Protein AF-A0A9D6UHF9-F1 (afdb_monomer_lite)

Secondary structure (DSSP, 8-state):
--------TT-BHHHHHHH-GGGHHHHHHTTSS-S-HHHHHSBHHHHHHHHT--HHHHHHHHHHHHHT-

Sequence (69 aa):
MKEDKIIKASTRLKDILMNFPELTDYLLKMGICGCGDEDLNLTVAEMADAKGIDLNKLLEEVNRRIKGA

Structure (mmCIF, N/CA/C/O backbone):
data_AF-A0A9D6UHF9-F1
#
_entry.id   AF-A0A9D6UHF9-F1
#
loop_
_atom_site.group_PDB
_atom_site.id
_atom_site.type_symbol
_atom_site.label_atom_id
_atom_site.label_alt_id
_atom_site.label_comp_id
_atom_site.label_asym_id
_atom_site.label_entity_id
_atom_site.label_seq_id
_atom_site.pdbx_PDB_ins_code
_atom_site.Cartn_x
_atom_site.Cartn_y
_atom_site.Cartn_z
_atom_site.occupancy
_atom_site.B_iso_or_equiv
_atom_site.auth_seq_id
_atom_site.auth_comp_id
_atom_site.auth_asym_id
_atom_site.auth_atom_id
_atom_site.pdbx_PDB_model_num
ATOM 1 N N . MET A 1 1 ? -10.667 10.391 17.197 1.00 41.06 1 MET A N 1
ATOM 2 C CA . MET A 1 1 ? -11.477 10.062 16.008 1.00 41.06 1 MET A CA 1
ATOM 3 C C . MET A 1 1 ? -10.491 9.761 14.895 1.00 41.06 1 MET A C 1
ATOM 5 O O . MET A 1 1 ? -9.780 10.678 14.509 1.00 41.06 1 MET A O 1
ATOM 9 N N . LYS A 1 2 ? -10.334 8.497 14.480 1.00 47.62 2 LYS A N 1
ATOM 10 C CA . LYS A 1 2 ? -9.567 8.198 13.263 1.00 47.62 2 LYS A CA 1
ATOM 11 C C . LYS A 1 2 ? -10.445 8.673 12.104 1.00 47.62 2 LYS A C 1
ATOM 13 O O . LYS A 1 2 ? -11.571 8.207 11.980 1.00 47.62 2 LYS A O 1
ATOM 18 N N . GLU A 1 3 ? -10.005 9.684 11.362 1.00 53.19 3 GLU A N 1
ATOM 19 C CA . GLU A 1 3 ? -10.672 10.058 10.113 1.00 53.19 3 GLU A CA 1
ATOM 20 C C . GLU A 1 3 ? -10.672 8.834 9.188 1.00 53.19 3 GLU A C 1
ATOM 22 O O . GLU A 1 3 ? -9.653 8.146 9.102 1.00 53.19 3 GLU A O 1
ATOM 27 N N . ASP A 1 4 ? -11.783 8.579 8.490 1.00 57.62 4 ASP A N 1
ATOM 28 C CA . ASP A 1 4 ? -11.898 7.606 7.395 1.00 57.62 4 ASP A CA 1
ATOM 29 C C . ASP A 1 4 ? -10.993 8.017 6.214 1.00 57.62 4 ASP A C 1
ATOM 31 O O . ASP A 1 4 ? -11.441 8.412 5.134 1.00 57.62 4 ASP A O 1
ATOM 35 N N . LYS A 1 5 ? -9.676 7.992 6.422 1.00 76.25 5 LYS A N 1
ATOM 36 C CA . LYS A 1 5 ? -8.679 8.303 5.403 1.00 76.25 5 LYS A CA 1
ATOM 37 C C 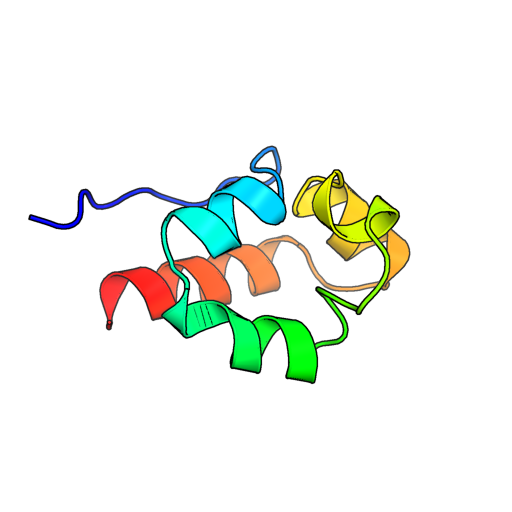. LYS A 1 5 ? -8.614 7.130 4.435 1.00 76.25 5 LYS A C 1
ATOM 39 O O . LYS A 1 5 ? -8.006 6.100 4.710 1.00 76.25 5 LYS A O 1
ATOM 44 N N . ILE A 1 6 ? -9.242 7.318 3.278 1.00 87.81 6 ILE A N 1
ATOM 45 C CA . ILE A 1 6 ? -9.149 6.394 2.149 1.00 87.81 6 ILE A CA 1
ATOM 46 C C . ILE A 1 6 ? -7.736 6.472 1.564 1.00 87.81 6 ILE A C 1
ATOM 48 O O . ILE A 1 6 ? -7.304 7.529 1.094 1.00 87.81 6 ILE A O 1
ATOM 52 N N . ILE A 1 7 ? -7.040 5.340 1.549 1.00 93.00 7 ILE A N 1
ATOM 53 C CA . ILE A 1 7 ? -5.759 5.174 0.868 1.00 93.00 7 ILE A CA 1
ATOM 54 C C . ILE A 1 7 ? -5.997 5.151 -0.634 1.00 93.00 7 ILE A C 1
ATOM 56 O O . ILE A 1 7 ? -6.856 4.419 -1.133 1.00 93.00 7 ILE A O 1
ATOM 60 N N . LYS A 1 8 ? -5.218 5.955 -1.354 1.00 95.00 8 LYS A N 1
ATOM 61 C CA . LYS A 1 8 ? -5.250 6.063 -2.811 1.00 95.00 8 LYS A CA 1
ATOM 62 C C . LYS A 1 8 ? -3.958 5.505 -3.394 1.00 95.00 8 LYS A C 1
ATOM 64 O O . LYS A 1 8 ? -2.943 5.409 -2.712 1.00 95.00 8 LYS A O 1
ATOM 69 N N . ALA A 1 9 ? -3.985 5.223 -4.692 1.00 95.31 9 ALA A N 1
ATOM 70 C CA . ALA A 1 9 ? -2.817 4.807 -5.466 1.00 95.31 9 ALA A CA 1
ATOM 71 C C . ALA A 1 9 ? -1.605 5.745 -5.282 1.00 95.31 9 ALA A C 1
ATOM 73 O O . ALA A 1 9 ? -0.474 5.282 -5.215 1.00 95.31 9 ALA A O 1
ATOM 74 N N . SER A 1 10 ? -1.853 7.053 -5.141 1.00 95.88 10 SER A N 1
ATOM 75 C CA . SER A 1 10 ? -0.834 8.094 -4.958 1.00 95.88 10 SER A CA 1
ATOM 76 C C . SER A 1 10 ? -0.377 8.293 -3.508 1.00 95.88 10 SER A C 1
ATOM 78 O O . SER A 1 10 ? 0.455 9.160 -3.248 1.00 95.88 10 SER A O 1
ATOM 80 N N . THR A 1 11 ? -0.959 7.583 -2.539 1.00 94.31 11 THR A N 1
ATOM 81 C CA . THR A 1 11 ? -0.547 7.690 -1.136 1.00 94.31 11 THR A CA 1
ATOM 82 C C . THR A 1 11 ? 0.829 7.053 -0.973 1.00 94.31 11 THR A C 1
ATOM 84 O O . THR A 1 11 ? 1.059 5.961 -1.489 1.00 94.31 11 THR A O 1
ATOM 87 N N . ARG A 1 12 ? 1.745 7.715 -0.258 1.00 93.12 12 ARG A N 1
ATOM 88 C CA . ARG A 1 12 ? 3.069 7.149 0.028 1.00 93.12 12 ARG A CA 1
ATOM 89 C C . ARG A 1 12 ? 2.993 6.121 1.144 1.00 93.12 12 ARG A C 1
ATOM 91 O O . ARG A 1 12 ? 2.245 6.306 2.104 1.00 93.12 12 ARG A O 1
ATOM 98 N N . LEU A 1 13 ? 3.817 5.080 1.062 1.00 90.38 13 LEU A N 1
ATOM 99 C CA . LEU A 1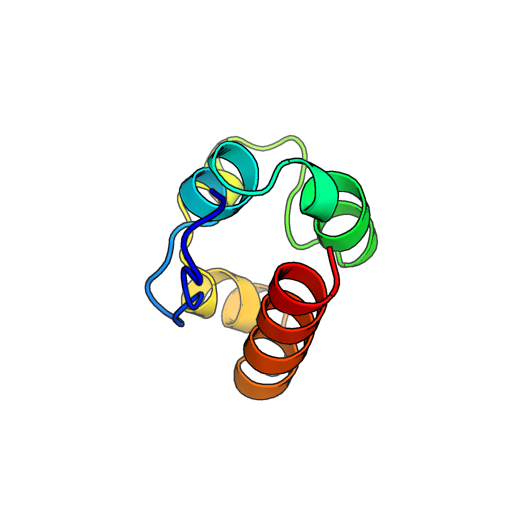 13 ? 3.867 4.028 2.077 1.00 90.38 13 LEU A CA 1
ATOM 100 C C . LEU A 1 13 ? 4.209 4.577 3.468 1.00 90.38 13 LEU A C 1
ATOM 102 O O . LEU A 1 13 ? 3.558 4.196 4.441 1.00 90.38 13 LEU A O 1
ATOM 106 N N . LYS A 1 14 ? 5.124 5.551 3.569 1.00 90.38 14 LYS A N 1
ATOM 107 C CA . LYS A 1 14 ? 5.403 6.232 4.845 1.00 90.38 14 LYS A CA 1
ATOM 108 C C . LYS A 1 14 ? 4.172 6.895 5.462 1.00 90.38 14 LYS A C 1
ATOM 110 O O . LYS A 1 14 ? 3.983 6.813 6.670 1.00 90.38 14 LYS A O 1
ATOM 115 N N . ASP A 1 15 ? 3.312 7.505 4.645 1.00 91.38 15 ASP A N 1
ATOM 116 C CA . ASP A 1 15 ? 2.116 8.182 5.146 1.00 91.38 15 ASP A CA 1
ATOM 117 C C . ASP A 1 15 ? 1.121 7.150 5.683 1.00 91.38 15 ASP A C 1
ATOM 119 O O . ASP A 1 15 ? 0.466 7.393 6.695 1.00 91.38 15 ASP A O 1
ATOM 123 N N . ILE A 1 16 ? 1.035 5.976 5.051 1.00 90.50 16 ILE A N 1
ATOM 124 C CA . ILE A 1 16 ? 0.210 4.867 5.542 1.00 90.50 16 ILE A CA 1
ATOM 125 C C . ILE A 1 16 ? 0.728 4.395 6.898 1.00 90.50 16 ILE A C 1
ATOM 127 O O . ILE A 1 16 ? -0.048 4.359 7.844 1.00 90.50 16 ILE A O 1
ATOM 131 N N . LEU A 1 17 ? 2.023 4.099 7.023 1.00 88.44 17 LEU A N 1
ATOM 132 C CA . LEU A 1 17 ? 2.603 3.595 8.273 1.00 88.44 17 LEU A CA 1
ATOM 133 C C . LEU A 1 17 ? 2.525 4.612 9.420 1.00 88.44 17 LEU A C 1
ATOM 135 O O . LEU A 1 17 ? 2.277 4.231 10.560 1.00 88.44 17 LEU A O 1
ATOM 139 N N . MET A 1 18 ? 2.689 5.908 9.132 1.00 89.00 18 MET A N 1
ATOM 140 C CA . MET A 1 18 ? 2.565 6.965 10.142 1.00 89.00 18 MET A CA 1
ATOM 141 C C . MET A 1 18 ? 1.122 7.159 10.623 1.00 89.00 18 MET A C 1
ATOM 143 O O . MET A 1 18 ? 0.911 7.436 11.802 1.00 89.00 18 MET A O 1
ATOM 147 N N . ASN A 1 19 ? 0.130 7.051 9.730 1.00 90.56 19 ASN A N 1
ATOM 148 C CA . ASN A 1 19 ? -1.282 7.233 10.092 1.00 90.56 19 ASN A CA 1
ATOM 149 C C . ASN A 1 19 ? -1.937 5.940 10.615 1.00 90.56 19 ASN A C 1
ATOM 151 O O . ASN A 1 19 ? -2.892 6.019 11.385 1.00 90.56 19 ASN A O 1
ATOM 155 N N . PHE A 1 20 ? -1.434 4.776 10.199 1.00 90.75 20 PHE A N 1
ATOM 156 C CA . PHE A 1 20 ? -1.995 3.447 10.457 1.00 90.75 20 PHE A CA 1
ATOM 157 C C . PHE A 1 20 ? -0.888 2.439 10.813 1.00 90.75 20 PHE A C 1
ATOM 159 O O . PHE A 1 20 ? -0.635 1.494 10.054 1.00 90.75 20 PHE A O 1
ATOM 166 N N . PRO A 1 21 ? -0.195 2.620 11.953 1.00 88.44 21 PRO A N 1
ATOM 167 C CA . PRO A 1 21 ? 0.900 1.742 12.366 1.00 88.44 21 PRO A CA 1
ATOM 168 C C . PRO A 1 21 ? 0.477 0.271 12.509 1.00 88.44 21 PRO A C 1
ATOM 170 O O . PRO A 1 21 ? 1.305 -0.622 12.334 1.00 88.44 21 PRO A O 1
ATOM 173 N N . GLU A 1 22 ? -0.808 -0.009 12.743 1.00 88.75 22 GLU A N 1
ATOM 174 C CA . GLU A 1 22 ? -1.385 -1.359 12.774 1.00 88.75 22 GLU A CA 1
ATOM 175 C C . GLU A 1 22 ? -1.246 -2.134 11.450 1.00 88.75 22 GLU A C 1
ATOM 177 O O . GLU A 1 22 ? -1.343 -3.362 11.436 1.00 88.75 22 GLU A O 1
ATOM 182 N N . LEU A 1 23 ? -1.000 -1.448 10.329 1.00 89.50 23 LEU A N 1
ATOM 183 C CA . LEU A 1 23 ? -0.810 -2.082 9.023 1.00 89.50 23 LEU A CA 1
ATOM 184 C C . LEU A 1 23 ? 0.622 -2.568 8.784 1.00 89.50 23 LEU A C 1
ATOM 186 O O . LEU A 1 23 ? 0.845 -3.299 7.819 1.00 89.50 23 LEU A O 1
ATOM 190 N N . THR A 1 24 ? 1.575 -2.200 9.645 1.00 88.38 24 THR A N 1
ATOM 191 C CA . THR A 1 24 ? 3.005 -2.502 9.468 1.00 88.38 24 THR A CA 1
ATOM 192 C C . THR A 1 24 ? 3.248 -3.998 9.270 1.00 88.38 24 THR A C 1
ATOM 194 O O . THR A 1 24 ? 3.834 -4.398 8.268 1.00 88.38 24 THR A O 1
ATOM 197 N N . ASP A 1 25 ? 2.710 -4.845 10.150 1.00 87.81 25 ASP A N 1
ATOM 198 C CA . ASP A 1 25 ? 2.868 -6.302 10.058 1.00 87.81 25 ASP A CA 1
ATOM 199 C C . ASP A 1 25 ? 2.275 -6.886 8.773 1.00 87.81 25 ASP A C 1
ATOM 201 O O . ASP A 1 25 ? 2.801 -7.845 8.207 1.00 87.81 25 ASP A O 1
ATOM 205 N N . TYR A 1 26 ? 1.156 -6.329 8.310 1.00 88.69 26 TYR A N 1
ATOM 206 C CA . TYR A 1 26 ? 0.513 -6.772 7.079 1.00 88.69 26 TYR A CA 1
ATOM 207 C C . TYR A 1 26 ? 1.356 -6.400 5.854 1.00 88.69 26 TYR A C 1
ATOM 209 O O . TYR A 1 26 ? 1.622 -7.254 5.007 1.00 88.69 26 TYR A O 1
ATOM 217 N N . LEU A 1 27 ? 1.817 -5.150 5.783 1.00 88.44 27 LEU A N 1
ATOM 218 C CA . LEU A 1 27 ? 2.649 -4.669 4.683 1.00 88.44 27 LEU A CA 1
ATOM 219 C C . LEU A 1 27 ? 4.015 -5.376 4.661 1.00 88.44 27 LEU A C 1
ATOM 221 O O . LEU A 1 27 ? 4.489 -5.723 3.579 1.00 88.44 27 LEU A O 1
ATOM 225 N N . LEU A 1 28 ? 4.589 -5.701 5.825 1.00 87.25 28 LEU A N 1
ATOM 226 C CA . LEU A 1 28 ? 5.788 -6.540 5.949 1.00 87.25 28 LEU A CA 1
ATOM 227 C C . LEU A 1 28 ? 5.555 -7.952 5.396 1.00 87.25 28 LEU A C 1
ATOM 229 O O . LEU A 1 28 ? 6.344 -8.435 4.588 1.00 87.25 28 LEU A O 1
ATOM 233 N N . LYS A 1 29 ? 4.453 -8.611 5.780 1.00 87.69 29 LYS A N 1
ATOM 234 C CA . LYS A 1 29 ? 4.107 -9.964 5.296 1.00 87.69 29 LYS A CA 1
ATOM 235 C C . LYS A 1 29 ? 3.896 -10.023 3.786 1.00 87.69 29 LYS A C 1
ATOM 237 O O . LYS A 1 29 ? 4.205 -11.038 3.171 1.00 87.69 29 LYS A O 1
ATOM 242 N N . MET A 1 30 ? 3.383 -8.946 3.198 1.00 84.00 30 MET A N 1
ATOM 243 C CA . MET A 1 30 ? 3.211 -8.814 1.750 1.00 84.00 30 MET A CA 1
ATOM 244 C C . MET A 1 30 ? 4.514 -8.442 1.022 1.00 84.00 30 MET A C 1
ATOM 246 O O . MET A 1 30 ? 4.525 -8.377 -0.204 1.00 84.00 30 MET A O 1
ATOM 250 N N . GLY A 1 31 ? 5.600 -8.159 1.752 1.00 84.38 31 GLY A N 1
ATOM 251 C CA . GLY A 1 31 ? 6.843 -7.637 1.183 1.00 84.38 31 GLY A CA 1
ATOM 252 C C . GLY A 1 31 ? 6.703 -6.228 0.594 1.00 84.38 31 GLY A C 1
ATOM 253 O O . GLY A 1 31 ? 7.492 -5.862 -0.275 1.00 84.38 31 GLY A O 1
ATOM 254 N N . ILE A 1 32 ? 5.687 -5.469 1.032 1.00 81.75 32 ILE A N 1
ATOM 255 C CA . ILE A 1 32 ? 5.335 -4.115 0.566 1.00 81.75 32 ILE A CA 1
ATOM 256 C C . ILE A 1 32 ? 6.088 -3.030 1.340 1.00 81.75 32 ILE A C 1
ATOM 258 O O . ILE A 1 32 ? 6.324 -1.954 0.808 1.00 81.75 32 ILE A O 1
ATOM 262 N N . CYS A 1 33 ? 6.488 -3.284 2.580 1.00 72.69 33 CYS A N 1
ATOM 263 C CA . CYS A 1 33 ? 7.465 -2.437 3.256 1.00 72.69 33 CYS A CA 1
ATOM 264 C C . CYS A 1 33 ? 8.601 -3.313 3.776 1.00 72.69 33 CYS A C 1
ATOM 266 O O . CYS A 1 33 ? 8.346 -4.310 4.447 1.00 72.69 33 CYS A O 1
ATOM 268 N N . GLY A 1 34 ? 9.841 -2.968 3.434 1.00 66.62 34 GLY A N 1
ATOM 269 C CA . GLY A 1 34 ? 11.053 -3.575 3.979 1.00 66.62 34 GLY A CA 1
ATOM 270 C C . GLY A 1 34 ? 11.841 -2.599 4.854 1.00 66.62 34 GLY A C 1
ATOM 271 O O . GLY A 1 34 ? 11.425 -1.466 5.078 1.00 66.62 34 GLY A O 1
ATOM 272 N N . CYS A 1 35 ? 13.014 -3.027 5.324 1.00 57.66 35 CYS A N 1
ATOM 273 C CA . CYS A 1 35 ? 13.940 -2.191 6.103 1.00 57.66 35 CYS A CA 1
ATOM 274 C C . CYS A 1 35 ? 14.717 -1.154 5.258 1.00 57.66 35 CYS A C 1
ATOM 276 O O . CYS A 1 35 ? 15.691 -0.590 5.750 1.00 57.66 35 CYS A O 1
ATOM 278 N N . GLY A 1 36 ? 14.348 -0.933 3.992 1.00 64.56 36 GLY A N 1
ATOM 279 C CA . GLY A 1 36 ? 14.968 0.070 3.127 1.00 64.56 36 GLY A CA 1
ATOM 280 C C . GLY A 1 36 ? 14.152 1.361 3.102 1.00 64.56 36 GLY A C 1
ATOM 281 O O . GLY A 1 36 ? 12.963 1.330 2.793 1.00 64.56 36 GLY A O 1
ATOM 282 N N . ASP A 1 37 ? 14.794 2.501 3.370 1.00 67.38 37 ASP A N 1
ATOM 283 C CA . ASP A 1 37 ? 14.164 3.833 3.301 1.00 67.38 37 ASP A CA 1
ATOM 284 C C . ASP A 1 37 ? 13.605 4.171 1.904 1.00 67.38 37 ASP A C 1
ATOM 286 O O . ASP A 1 37 ? 12.733 5.033 1.760 1.00 67.38 37 ASP A O 1
ATOM 290 N N . GLU A 1 38 ? 14.091 3.495 0.862 1.00 76.00 38 GLU A N 1
ATOM 291 C CA . GLU A 1 38 ? 13.667 3.712 -0.523 1.00 76.00 38 GLU A CA 1
ATOM 292 C C . GLU A 1 38 ? 12.211 3.281 -0.749 1.00 76.00 38 GLU A C 1
ATOM 294 O O . GLU A 1 38 ? 11.437 4.046 -1.328 1.00 76.00 38 GLU A O 1
ATOM 299 N N . ASP A 1 39 ? 11.799 2.134 -0.193 1.00 79.69 39 ASP A N 1
ATOM 300 C CA . ASP A 1 39 ? 10.432 1.613 -0.328 1.00 79.69 39 ASP A CA 1
ATOM 301 C C . ASP A 1 39 ? 9.410 2.568 0.305 1.00 79.69 39 ASP A C 1
ATOM 303 O O . ASP A 1 39 ? 8.326 2.794 -0.225 1.00 79.69 39 ASP A O 1
ATOM 307 N N . LE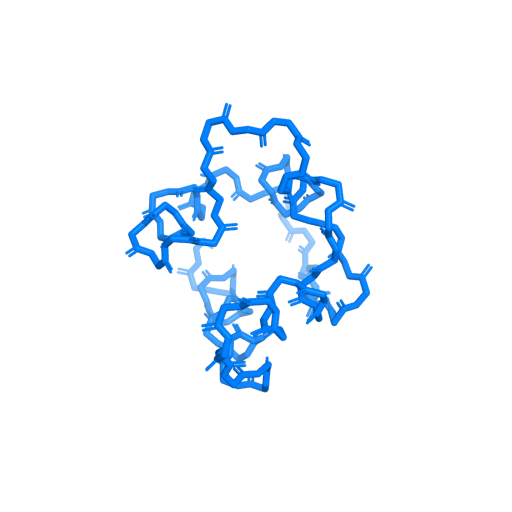U A 1 40 ? 9.762 3.202 1.427 1.00 84.31 40 LEU A N 1
ATOM 308 C CA . LEU A 1 40 ? 8.861 4.085 2.174 1.00 84.31 40 LEU A CA 1
ATOM 309 C C . LEU A 1 40 ? 8.489 5.365 1.415 1.00 84.31 40 LEU A C 1
ATOM 311 O O . LEU A 1 40 ? 7.461 5.990 1.708 1.00 84.31 40 LEU A O 1
ATOM 315 N N . ASN A 1 41 ? 9.316 5.762 0.448 1.00 89.00 41 ASN A N 1
ATOM 316 C CA . ASN A 1 41 ? 9.064 6.928 -0.389 1.00 89.00 41 ASN A CA 1
ATOM 317 C C . ASN A 1 41 ? 8.200 6.616 -1.617 1.00 89.00 41 ASN A C 1
ATOM 319 O O . ASN A 1 41 ? 7.666 7.562 -2.205 1.00 89.00 41 ASN A O 1
ATOM 323 N N . LEU A 1 42 ? 8.009 5.335 -1.950 1.00 91.12 42 LEU A N 1
ATOM 324 C CA . LEU A 1 42 ? 7.129 4.911 -3.031 1.00 91.12 42 LEU A CA 1
ATOM 325 C C . LEU A 1 42 ? 5.660 5.130 -2.670 1.00 91.12 42 LEU A C 1
ATOM 327 O O . LEU A 1 42 ? 5.223 5.038 -1.514 1.00 91.12 42 LEU A O 1
ATOM 331 N N . THR A 1 43 ? 4.878 5.414 -3.700 1.00 94.50 43 THR A N 1
ATOM 332 C CA . THR A 1 43 ? 3.423 5.348 -3.655 1.00 94.50 43 THR A CA 1
ATOM 333 C C . THR A 1 43 ? 2.940 3.899 -3.688 1.00 94.50 43 THR A C 1
ATOM 335 O O . THR A 1 43 ? 3.660 2.990 -4.105 1.00 94.50 43 THR A O 1
ATOM 338 N N . VAL A 1 44 ? 1.689 3.666 -3.279 1.00 92.81 44 VAL A N 1
ATOM 339 C CA . VAL A 1 44 ? 1.065 2.334 -3.380 1.00 92.81 44 VAL A CA 1
ATOM 340 C C . VAL A 1 44 ? 1.089 1.815 -4.822 1.00 92.81 44 VAL A C 1
ATOM 342 O O . VAL A 1 44 ? 1.308 0.626 -5.029 1.00 92.81 44 VAL A O 1
ATOM 345 N N . ALA A 1 45 ? 0.892 2.693 -5.811 1.00 94.88 45 ALA A N 1
ATOM 346 C CA . ALA A 1 45 ? 0.950 2.338 -7.228 1.00 94.88 45 ALA A CA 1
ATOM 347 C C . ALA A 1 45 ? 2.337 1.861 -7.664 1.00 94.88 45 ALA A C 1
ATOM 349 O O . ALA A 1 45 ? 2.453 0.778 -8.229 1.00 94.88 45 ALA A O 1
ATOM 350 N N . GLU A 1 46 ? 3.373 2.649 -7.373 1.00 94.00 46 GLU A N 1
ATOM 351 C CA . GLU A 1 46 ? 4.756 2.313 -7.731 1.00 94.00 46 GLU A CA 1
ATOM 352 C C . GLU A 1 46 ? 5.192 1.010 -7.063 1.00 94.00 46 GLU A C 1
ATOM 354 O O . GLU A 1 46 ? 5.819 0.167 -7.698 1.00 94.00 46 GLU A O 1
ATOM 359 N N . MET A 1 47 ? 4.803 0.805 -5.801 1.00 91.06 47 MET A N 1
ATOM 360 C CA . MET A 1 47 ? 5.149 -0.428 -5.108 1.00 91.06 47 MET A CA 1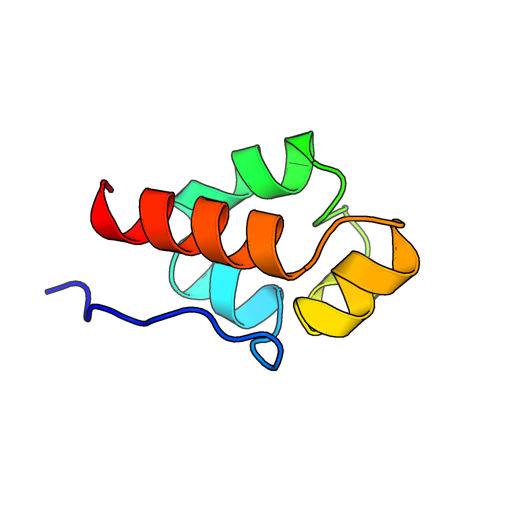
ATOM 361 C C . MET A 1 47 ? 4.386 -1.644 -5.640 1.00 91.06 47 MET A C 1
ATOM 363 O O . MET A 1 47 ? 4.955 -2.730 -5.765 1.00 91.06 47 MET A O 1
ATOM 367 N N . ALA A 1 48 ? 3.101 -1.483 -5.965 1.00 92.00 48 ALA A N 1
ATOM 368 C CA . ALA A 1 48 ? 2.316 -2.555 -6.563 1.00 92.00 48 ALA A CA 1
ATOM 369 C C . ALA A 1 48 ? 2.916 -2.995 -7.907 1.00 92.00 48 ALA A C 1
ATOM 371 O O . ALA A 1 48 ? 3.079 -4.192 -8.130 1.00 92.00 48 ALA A O 1
ATOM 372 N N . ASP A 1 49 ? 3.323 -2.039 -8.745 1.00 92.69 49 ASP A N 1
ATOM 373 C CA . ASP A 1 49 ? 3.985 -2.303 -10.024 1.00 92.69 49 ASP A CA 1
ATOM 374 C C . ASP A 1 49 ? 5.333 -3.018 -9.830 1.00 92.69 49 ASP A C 1
ATOM 376 O O . ASP A 1 49 ? 5.548 -4.103 -10.371 1.00 92.69 49 ASP A O 1
ATOM 380 N N . ALA A 1 50 ? 6.191 -2.498 -8.943 1.00 89.19 50 ALA A N 1
ATOM 381 C CA . ALA A 1 50 ? 7.508 -3.072 -8.653 1.00 89.19 50 ALA A CA 1
ATOM 382 C C . ALA A 1 50 ? 7.453 -4.521 -8.131 1.00 89.19 50 ALA A C 1
ATOM 384 O O . ALA A 1 50 ? 8.396 -5.293 -8.316 1.00 89.19 50 ALA A O 1
ATOM 385 N N . LYS A 1 51 ? 6.357 -4.900 -7.463 1.00 86.69 51 LYS A N 1
ATOM 386 C CA . LYS A 1 51 ? 6.150 -6.241 -6.895 1.00 86.69 51 LYS A CA 1
ATOM 387 C C . LYS A 1 51 ? 5.231 -7.131 -7.735 1.00 86.69 51 LYS A C 1
ATOM 389 O O . LYS A 1 51 ? 5.005 -8.275 -7.345 1.00 86.69 51 LYS A O 1
ATOM 394 N N . GLY A 1 52 ? 4.695 -6.640 -8.854 1.00 91.00 52 GLY A N 1
ATOM 395 C CA . GLY A 1 52 ? 3.721 -7.377 -9.664 1.00 91.00 52 GLY A CA 1
ATOM 396 C C . GLY A 1 52 ? 2.415 -7.683 -8.917 1.00 91.00 52 GLY A C 1
ATOM 397 O O . GLY A 1 52 ? 1.799 -8.726 -9.137 1.00 91.00 52 GLY A O 1
ATOM 398 N N . ILE A 1 53 ? 2.012 -6.805 -7.996 1.00 90.75 53 ILE A N 1
ATOM 399 C CA . ILE A 1 53 ? 0.782 -6.915 -7.208 1.00 90.75 53 ILE A CA 1
ATOM 400 C C . ILE A 1 53 ? -0.347 -6.169 -7.927 1.00 90.75 53 ILE A C 1
ATOM 402 O O . ILE A 1 53 ? -0.164 -5.079 -8.462 1.00 90.75 53 ILE A O 1
ATOM 406 N N . ASP A 1 54 ? -1.555 -6.730 -7.893 1.00 95.00 54 ASP A N 1
ATOM 407 C CA . ASP A 1 54 ? -2.758 -6.045 -8.368 1.00 95.00 54 ASP A CA 1
ATOM 408 C C . ASP A 1 54 ? -3.076 -4.835 -7.469 1.00 95.00 54 ASP A C 1
ATOM 410 O O . ASP A 1 54 ? -3.480 -4.983 -6.310 1.00 95.00 54 ASP A O 1
ATOM 414 N N . LEU A 1 55 ? -2.892 -3.631 -8.018 1.00 94.12 55 LEU A N 1
ATOM 415 C CA . LEU A 1 55 ? -3.107 -2.365 -7.316 1.00 94.12 55 LEU A CA 1
ATOM 416 C C . LEU A 1 55 ? -4.530 -2.228 -6.758 1.00 94.12 55 LEU A C 1
ATOM 418 O O . LEU A 1 55 ? -4.703 -1.747 -5.638 1.00 94.12 55 LEU A O 1
ATOM 422 N N . ASN A 1 56 ? -5.550 -2.652 -7.506 1.00 95.00 56 ASN A N 1
ATOM 423 C CA . ASN A 1 56 ? -6.938 -2.511 -7.069 1.00 95.00 56 ASN A CA 1
ATOM 424 C C . ASN A 1 56 ? -7.216 -3.417 -5.871 1.00 95.00 56 ASN A C 1
ATOM 426 O O . ASN A 1 56 ? -7.774 -2.956 -4.875 1.00 95.00 56 ASN A O 1
ATOM 430 N N . LYS A 1 57 ? -6.752 -4.671 -5.926 1.00 94.56 57 LYS A N 1
ATOM 431 C CA . LYS A 1 57 ? -6.870 -5.605 -4.795 1.00 94.56 57 LYS A CA 1
ATOM 432 C C . LYS A 1 57 ? -6.102 -5.118 -3.572 1.00 94.56 57 LYS A C 1
ATOM 434 O O . LYS A 1 57 ? -6.600 -5.234 -2.455 1.00 94.56 57 LYS A O 1
ATOM 439 N N . LEU A 1 58 ? -4.912 -4.549 -3.769 1.00 93.00 58 LEU A N 1
ATOM 440 C CA . LEU A 1 58 ? -4.124 -3.992 -2.674 1.00 93.00 58 LEU A CA 1
ATOM 441 C C . LEU A 1 58 ? -4.848 -2.821 -1.999 1.00 93.00 58 LEU A C 1
ATOM 443 O O . LEU A 1 58 ? -4.955 -2.792 -0.774 1.00 93.00 58 LEU A O 1
ATOM 447 N N . LEU A 1 59 ? -5.374 -1.878 -2.784 1.00 93.81 59 LEU A N 1
ATOM 448 C CA . LEU A 1 59 ? -6.121 -0.737 -2.256 1.00 93.81 59 LEU A CA 1
ATOM 449 C C . LEU A 1 59 ? -7.393 -1.181 -1.536 1.00 93.81 59 LEU A C 1
ATOM 451 O O . LEU A 1 59 ? -7.693 -0.649 -0.469 1.00 93.81 59 LEU A O 1
ATOM 455 N N . GLU A 1 60 ? -8.127 -2.147 -2.084 1.00 94.06 60 GLU A N 1
ATOM 456 C CA . GLU A 1 60 ? -9.322 -2.696 -1.443 1.00 94.06 60 GLU A CA 1
ATOM 457 C C . GLU A 1 60 ? -8.985 -3.321 -0.083 1.00 94.06 60 GLU A C 1
ATOM 459 O O . GLU A 1 60 ? -9.603 -2.981 0.926 1.00 94.06 60 GLU A O 1
ATOM 464 N N . GLU A 1 61 ? -7.963 -4.176 -0.030 1.00 92.31 61 GLU A N 1
ATOM 465 C CA . GLU A 1 61 ? -7.530 -4.863 1.187 1.00 92.31 61 GLU A CA 1
ATOM 466 C C . GLU A 1 61 ? -7.034 -3.886 2.262 1.00 92.31 61 GLU A C 1
ATOM 468 O O . GLU A 1 61 ? -7.448 -3.971 3.420 1.00 92.31 61 GLU A O 1
ATOM 473 N N . VAL A 1 62 ? -6.181 -2.929 1.882 1.00 91.12 62 VAL A N 1
ATOM 474 C CA . VAL A 1 62 ? -5.645 -1.910 2.797 1.00 91.12 62 VAL A CA 1
ATOM 475 C C . VAL A 1 62 ? -6.773 -1.044 3.357 1.00 91.12 62 VAL A C 1
ATOM 477 O O . VAL A 1 62 ? -6.871 -0.868 4.572 1.00 91.12 62 VAL A O 1
ATOM 480 N N . ASN A 1 63 ? -7.673 -0.551 2.503 1.00 92.25 63 ASN A N 1
ATOM 481 C CA . ASN A 1 63 ? -8.799 0.270 2.951 1.00 92.25 63 ASN A CA 1
ATOM 482 C C . ASN A 1 63 ? -9.799 -0.521 3.802 1.00 92.25 63 ASN A C 1
ATOM 484 O O . ASN A 1 63 ? -10.365 0.029 4.747 1.00 92.25 63 ASN A O 1
ATOM 488 N N . ARG A 1 64 ? -10.015 -1.809 3.507 1.00 91.62 64 ARG A N 1
ATOM 489 C CA . ARG A 1 64 ? -10.871 -2.676 4.326 1.00 91.62 64 ARG A CA 1
ATOM 490 C C . ARG A 1 64 ? -10.305 -2.842 5.732 1.00 91.62 64 ARG A C 1
ATOM 492 O O . ARG A 1 64 ? -11.066 -2.789 6.693 1.00 91.62 64 ARG A O 1
ATOM 499 N N . ARG A 1 65 ? -8.985 -3.006 5.857 1.00 89.25 65 ARG A N 1
ATOM 500 C CA . ARG A 1 65 ? -8.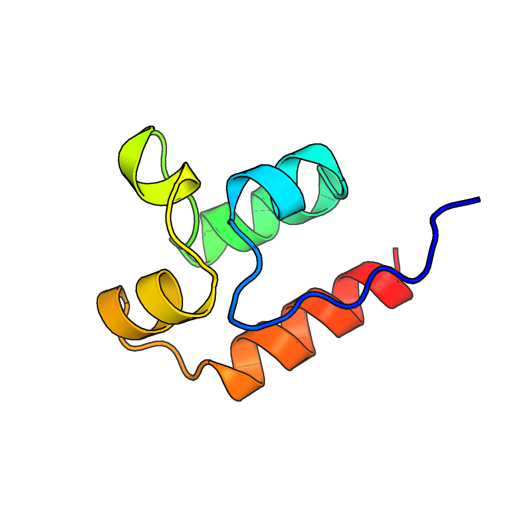306 -3.108 7.157 1.00 89.25 65 ARG A CA 1
ATOM 501 C C . ARG A 1 65 ? -8.411 -1.821 7.961 1.00 89.25 65 ARG A C 1
ATOM 503 O O . ARG A 1 65 ? -8.693 -1.905 9.143 1.00 89.25 65 ARG A O 1
ATOM 510 N N . ILE A 1 66 ? -8.273 -0.661 7.322 1.00 87.62 66 ILE A N 1
ATOM 511 C CA . ILE A 1 66 ? -8.422 0.644 7.988 1.00 87.62 66 ILE A CA 1
ATOM 512 C C . ILE A 1 66 ? -9.834 0.838 8.546 1.00 87.62 66 ILE A C 1
ATOM 514 O O . ILE A 1 66 ? -9.988 1.292 9.671 1.00 87.62 66 ILE A O 1
ATOM 518 N N . LYS A 1 67 ? -10.868 0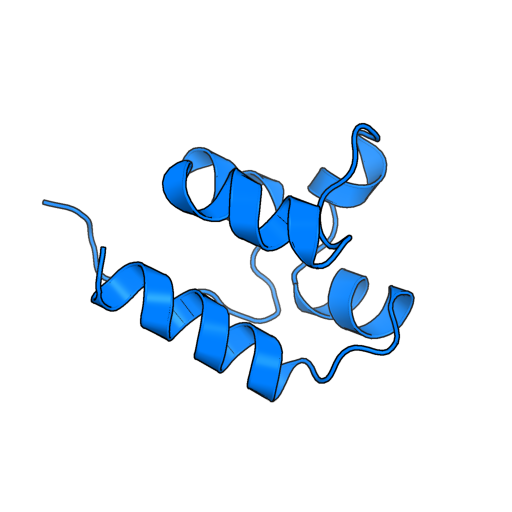.467 7.782 1.00 82.81 67 LYS A N 1
ATOM 519 C CA . LYS A 1 67 ? -12.271 0.591 8.217 1.00 82.81 67 LYS A CA 1
ATOM 520 C C . LYS A 1 67 ? -12.676 -0.413 9.299 1.00 82.81 67 LYS A C 1
ATOM 522 O O . LYS A 1 67 ? -13.680 -0.206 9.971 1.00 82.81 67 LYS A O 1
ATOM 527 N N . GLY A 1 68 ? -11.956 -1.529 9.404 1.00 67.19 68 GLY A N 1
ATOM 528 C CA . GLY A 1 68 ? -12.213 -2.587 10.382 1.00 67.19 68 GLY A CA 1
ATOM 529 C C . GLY A 1 68 ? -11.316 -2.542 11.624 1.00 67.19 68 GLY A C 1
ATOM 530 O O . GLY A 1 68 ? -11.417 -3.462 12.435 1.00 67.19 68 GLY A O 1
ATOM 531 N N . ALA A 1 69 ? -10.434 -1.540 11.741 1.00 55.31 69 ALA A N 1
ATOM 532 C CA . ALA A 1 69 ? -9.436 -1.377 12.806 1.00 55.31 69 ALA A CA 1
ATOM 533 C C . ALA A 1 69 ? -9.723 -0.192 13.745 1.00 55.31 69 ALA A C 1
ATOM 535 O O . ALA A 1 69 ? -10.633 0.614 13.456 1.00 55.31 69 ALA A O 1
#

Radius of gyration: 11.0 Å; chains: 1; bounding box: 27×20×26 Å

pLDDT: mean 84.99, std 12.49, range [41.06, 95.88]

Foldseek 3Di:
DLPLDQADQQDFQLVCCVSPVVCVVVCVVVVQDDPDPVSRRDGLNVSCVVSVHDSVVVSVVSSVVVVVD